Protein AF-A0A933Z5U3-F1 (afdb_monomer)

Sequence (65 aa):
MLKSFLRLAPQHHFALFYASNYLLCPYHAPNVSEHLLPARGKFAWDQWAVLRLAAALDLDLIFNP

Structure (mmCIF, N/CA/C/O backbone):
data_AF-A0A933Z5U3-F1
#
_entry.id   AF-A0A933Z5U3-F1
#
loop_
_atom_site.group_PDB
_atom_site.id
_atom_site.type_symbol
_atom_site.label_atom_id
_atom_site.label_alt_id
_atom_site.label_comp_id
_atom_site.label_asym_id
_atom_site.label_entity_id
_atom_site.label_seq_id
_atom_site.pdbx_PDB_ins_code
_atom_site.Cartn_x
_atom_site.Cartn_y
_atom_site.Cartn_z
_atom_site.occupancy
_atom_site.B_iso_or_equiv
_atom_site.auth_seq_id
_atom_site.auth_comp_id
_atom_site.auth_asym_id
_atom_site.auth_atom_id
_atom_site.pdbx_PDB_model_num
ATOM 1 N N . MET A 1 1 ? -0.623 16.942 2.460 1.00 72.25 1 MET A N 1
ATOM 2 C CA . MET A 1 1 ? -2.052 16.564 2.394 1.00 72.25 1 MET A CA 1
ATOM 3 C C . MET A 1 1 ? -2.291 15.157 2.946 1.00 72.25 1 MET A C 1
ATOM 5 O O . MET A 1 1 ? -2.977 15.050 3.953 1.00 72.25 1 MET A O 1
ATOM 9 N N . LEU A 1 2 ? -1.641 14.112 2.408 1.00 80.44 2 LEU A N 1
ATOM 10 C CA . LEU A 1 2 ? -1.798 12.723 2.881 1.00 80.44 2 LEU A CA 1
ATOM 11 C C . LEU A 1 2 ? -1.535 12.539 4.392 1.00 80.44 2 LEU A C 1
ATOM 13 O O . LEU A 1 2 ? -2.365 11.979 5.091 1.00 80.44 2 LEU A O 1
ATOM 17 N N . LYS A 1 3 ? -0.463 13.128 4.947 1.00 80.94 3 LYS A N 1
ATOM 18 C CA . LYS A 1 3 ? -0.162 13.064 6.399 1.00 80.94 3 LYS A CA 1
ATOM 19 C C . LYS A 1 3 ? -1.272 13.610 7.310 1.00 80.94 3 LYS A C 1
ATOM 21 O O . LYS A 1 3 ? -1.354 13.221 8.472 1.00 80.94 3 LYS A O 1
ATOM 26 N N . SER A 1 4 ? -2.058 14.572 6.831 1.00 83.31 4 SER A N 1
ATOM 27 C CA . SER A 1 4 ? -3.192 15.114 7.589 1.00 83.31 4 SER A CA 1
ATOM 28 C C . SER A 1 4 ? -4.388 14.176 7.488 1.00 83.31 4 SER A C 1
ATOM 30 O O . SER A 1 4 ? -5.033 13.919 8.493 1.00 83.31 4 SER A O 1
ATOM 32 N N . PHE A 1 5 ? -4.623 13.599 6.308 1.00 82.50 5 PHE A N 1
ATOM 33 C CA . PHE A 1 5 ? -5.670 12.606 6.088 1.00 82.50 5 PHE A CA 1
ATOM 34 C C . PHE A 1 5 ? -5.476 11.355 6.960 1.00 82.50 5 PHE A C 1
ATOM 36 O O . PHE A 1 5 ? -6.383 10.993 7.703 1.00 82.50 5 PHE A O 1
ATOM 43 N N . LEU A 1 6 ? -4.262 10.786 6.980 1.00 84.50 6 LEU A N 1
ATOM 44 C CA . LEU A 1 6 ? -3.929 9.630 7.828 1.00 84.50 6 LEU A CA 1
ATOM 45 C C . LEU A 1 6 ? -4.159 9.915 9.323 1.00 84.50 6 LEU A C 1
ATOM 47 O O . LEU A 1 6 ? -4.554 9.025 10.069 1.00 84.50 6 LEU A O 1
ATOM 51 N N . ARG A 1 7 ? -3.936 11.164 9.760 1.00 83.44 7 ARG A N 1
ATOM 52 C CA . ARG A 1 7 ? -4.160 11.594 11.150 1.00 83.44 7 ARG A CA 1
ATOM 53 C C . ARG A 1 7 ? -5.630 11.828 11.496 1.00 83.44 7 ARG A C 1
ATOM 55 O O . ARG A 1 7 ? -5.991 11.669 12.654 1.00 83.44 7 ARG A O 1
ATOM 62 N N . LEU A 1 8 ? -6.451 12.240 10.533 1.00 87.00 8 LEU A N 1
ATOM 63 C CA . LEU A 1 8 ? -7.867 12.555 10.754 1.00 87.00 8 LEU A CA 1
ATOM 64 C C . LEU A 1 8 ? -8.769 11.318 10.743 1.00 87.00 8 LEU A C 1
ATOM 66 O O . LEU A 1 8 ? -9.900 11.398 11.213 1.00 87.00 8 LEU A O 1
ATOM 70 N N . ALA A 1 9 ? -8.278 10.192 10.229 1.00 86.44 9 ALA A N 1
ATOM 71 C CA . ALA A 1 9 ? -9.037 8.953 10.127 1.00 86.44 9 ALA A CA 1
ATOM 72 C C . ALA A 1 9 ? -8.316 7.757 10.789 1.00 86.44 9 ALA A C 1
ATOM 74 O O . ALA A 1 9 ? -8.058 6.749 10.127 1.00 86.44 9 ALA A O 1
ATOM 75 N N . PRO A 1 10 ? -7.971 7.837 12.090 1.00 87.44 10 PRO A N 1
ATOM 76 C CA . PRO A 1 10 ? -7.233 6.782 12.790 1.00 87.44 10 PRO A CA 1
ATOM 77 C C . PRO A 1 10 ? -7.998 5.452 12.885 1.00 87.44 10 PRO A C 1
ATOM 79 O O . PRO A 1 10 ? -7.388 4.417 13.134 1.00 87.44 10 PRO A O 1
ATOM 82 N N . GLN A 1 11 ? -9.319 5.467 12.681 1.00 91.38 11 GLN A N 1
ATOM 83 C CA . GLN A 1 11 ? -10.172 4.279 12.678 1.00 91.38 11 GLN A CA 1
ATOM 84 C C . GLN A 1 11 ? -10.003 3.385 11.438 1.00 91.38 11 GLN A C 1
ATOM 86 O O . GLN A 1 11 ? -10.554 2.288 11.409 1.00 91.38 11 GLN A O 1
ATOM 91 N N . HIS A 1 12 ? -9.282 3.842 10.410 1.00 90.56 12 HIS A N 1
ATOM 92 C CA . HIS A 1 12 ? -9.043 3.074 9.190 1.00 90.56 12 HIS A CA 1
ATOM 93 C C . HIS A 1 12 ? -7.591 2.608 9.112 1.00 90.56 12 HIS A C 1
ATOM 95 O O . HIS A 1 12 ? -6.669 3.322 9.520 1.00 90.56 12 HIS A O 1
ATOM 101 N N . HIS A 1 13 ? -7.402 1.412 8.556 1.00 90.88 13 HIS A N 1
ATOM 102 C CA . HIS A 1 13 ? -6.091 0.925 8.157 1.00 90.88 13 HIS A CA 1
ATOM 103 C C . HIS A 1 13 ? -5.749 1.455 6.762 1.00 90.88 13 HIS A C 1
ATOM 105 O O . HIS A 1 13 ? -6.570 1.382 5.850 1.00 90.88 13 HIS A O 1
ATOM 111 N N . PHE A 1 14 ? -4.534 1.968 6.588 1.00 91.75 14 PHE A N 1
ATOM 112 C CA . PHE A 1 14 ? -4.039 2.456 5.305 1.00 91.75 14 PHE A CA 1
ATOM 113 C C . PHE A 1 14 ? -2.847 1.622 4.849 1.00 91.75 14 PHE A C 1
ATOM 115 O O . PHE A 1 14 ? -1.818 1.594 5.520 1.00 91.75 14 PHE A O 1
ATOM 122 N N . ALA A 1 15 ? -2.966 0.997 3.681 1.00 91.62 15 ALA A N 1
ATOM 123 C CA . ALA A 1 15 ? -1.851 0.352 3.004 1.00 91.62 15 ALA A CA 1
ATOM 124 C C . ALA A 1 15 ? -1.297 1.295 1.925 1.00 91.62 15 ALA A C 1
ATOM 126 O O . ALA A 1 15 ? -1.999 1.654 0.980 1.00 91.62 15 ALA A O 1
ATOM 127 N N . LEU A 1 16 ? -0.046 1.731 2.080 1.00 91.31 16 LEU A N 1
ATOM 128 C CA . LEU A 1 16 ? 0.641 2.611 1.135 1.00 91.31 16 LEU A CA 1
ATOM 129 C C . LEU A 1 16 ? 1.601 1.796 0.275 1.00 91.31 16 LEU A C 1
ATOM 131 O O . LEU A 1 16 ? 2.434 1.052 0.794 1.00 91.31 16 LEU A O 1
ATOM 135 N N . PHE A 1 17 ? 1.487 1.942 -1.042 1.00 90.12 17 PHE A N 1
ATOM 136 C CA . PHE A 1 17 ? 2.289 1.191 -2.003 1.00 90.12 17 PHE A CA 1
ATOM 137 C C . PHE A 1 17 ? 3.305 2.103 -2.679 1.00 90.12 17 PHE A C 1
ATOM 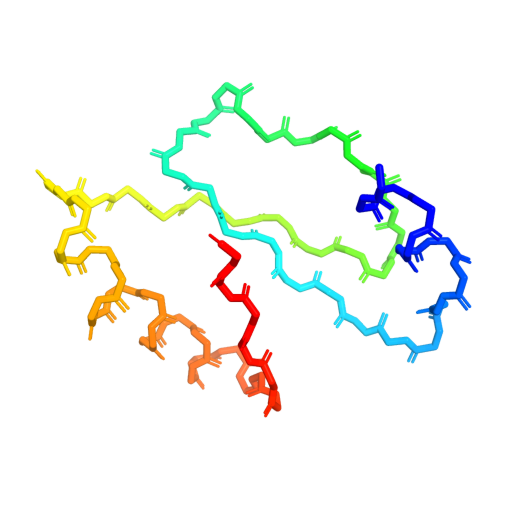139 O O . PHE A 1 17 ? 2.952 3.140 -3.240 1.00 90.12 17 PHE A O 1
ATOM 146 N N . TYR A 1 18 ? 4.570 1.692 -2.664 1.00 88.12 18 TYR A N 1
ATOM 147 C CA . TYR A 1 18 ? 5.676 2.468 -3.213 1.00 88.12 18 TYR A CA 1
ATOM 148 C C . TYR A 1 18 ? 6.396 1.693 -4.307 1.00 88.12 18 TYR A C 1
ATOM 150 O O . TYR A 1 18 ? 6.682 0.509 -4.162 1.00 88.12 18 TYR A O 1
ATOM 158 N N . ALA A 1 19 ? 6.763 2.378 -5.388 1.00 85.81 19 ALA A N 1
ATOM 159 C CA . ALA A 1 19 ? 7.583 1.788 -6.447 1.00 85.81 19 ALA A CA 1
ATOM 160 C C . ALA A 1 19 ? 9.081 1.716 -6.084 1.00 85.81 19 ALA A C 1
ATOM 162 O O . ALA A 1 19 ? 9.853 1.070 -6.789 1.00 85.81 19 ALA A O 1
ATOM 163 N N . SER A 1 20 ? 9.504 2.397 -5.012 1.00 84.06 20 SER A N 1
ATOM 164 C CA . SER A 1 20 ? 10.909 2.555 -4.629 1.00 84.06 20 SER A CA 1
ATOM 165 C C . SER A 1 20 ? 11.091 2.521 -3.114 1.00 84.06 20 SER A C 1
ATOM 167 O O . SER A 1 20 ? 10.279 3.068 -2.369 1.00 84.06 20 SER A O 1
ATOM 169 N N . ASN A 1 21 ? 12.185 1.906 -2.666 1.00 85.12 21 ASN A N 1
ATOM 170 C CA . ASN A 1 21 ? 12.545 1.766 -1.254 1.00 85.12 21 ASN A CA 1
ATOM 171 C C . ASN A 1 21 ? 12.923 3.102 -0.593 1.00 85.12 21 ASN A C 1
ATOM 173 O O . ASN A 1 21 ? 12.722 3.257 0.605 1.00 85.12 21 ASN A O 1
ATOM 177 N N . TYR A 1 22 ? 13.401 4.085 -1.363 1.00 85.31 22 TYR A N 1
ATOM 178 C CA . TYR A 1 22 ? 13.696 5.436 -0.865 1.00 85.31 22 TYR A CA 1
ATOM 179 C C . TYR A 1 22 ? 12.458 6.190 -0.363 1.00 85.31 22 TYR A C 1
ATOM 181 O O . TYR A 1 22 ? 12.588 7.222 0.288 1.00 85.31 22 TYR A O 1
ATOM 189 N N 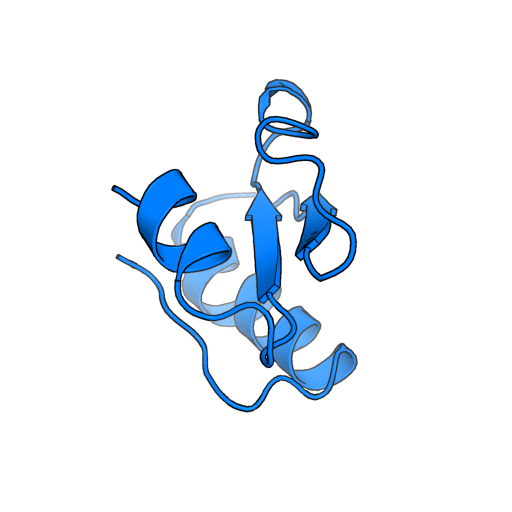. LEU A 1 23 ? 11.264 5.697 -0.696 1.00 81.81 23 LEU A N 1
ATOM 190 C CA . LEU A 1 23 ? 9.988 6.285 -0.305 1.00 81.81 23 LEU A CA 1
ATOM 191 C C . LEU A 1 23 ? 9.355 5.586 0.904 1.00 81.81 23 LEU A C 1
ATOM 193 O O . LEU A 1 23 ? 8.256 5.975 1.286 1.00 81.81 23 LEU A O 1
ATOM 197 N N . LEU A 1 24 ? 10.018 4.574 1.476 1.00 82.56 24 LEU A N 1
ATOM 198 C CA . LEU A 1 24 ? 9.544 3.869 2.664 1.00 82.56 24 LEU A CA 1
ATOM 199 C C . LEU A 1 24 ? 9.790 4.687 3.936 1.00 82.56 24 LEU A C 1
ATOM 201 O O . LEU A 1 24 ? 10.734 5.470 4.045 1.00 82.56 24 LEU A O 1
ATOM 205 N N . CYS A 1 25 ? 8.925 4.454 4.911 1.00 80.12 25 CYS A N 1
ATOM 206 C CA . CYS A 1 25 ? 8.868 5.026 6.244 1.00 80.12 25 CYS A CA 1
ATOM 207 C C . CYS A 1 25 ? 8.547 6.540 6.395 1.00 80.12 25 CYS A C 1
ATOM 209 O O . CYS A 1 25 ? 8.862 7.089 7.455 1.00 80.12 25 CYS A O 1
ATOM 211 N N . PRO A 1 26 ? 7.904 7.274 5.456 1.00 79.88 26 PRO A N 1
ATOM 212 C CA . PRO A 1 26 ? 7.650 8.706 5.634 1.00 79.88 26 PRO A CA 1
ATOM 213 C C . PRO A 1 26 ? 6.525 9.033 6.629 1.00 79.88 26 PRO A C 1
ATOM 215 O O . PRO A 1 26 ? 6.454 10.175 7.103 1.00 79.88 26 PRO A O 1
ATOM 218 N N . TYR A 1 27 ? 5.621 8.089 6.931 1.00 80.50 27 TYR A N 1
ATOM 219 C CA . TYR A 1 27 ? 4.421 8.379 7.728 1.00 80.50 27 TYR A CA 1
ATOM 220 C C . TYR A 1 27 ? 4.361 7.683 9.089 1.00 80.50 27 TYR A C 1
ATOM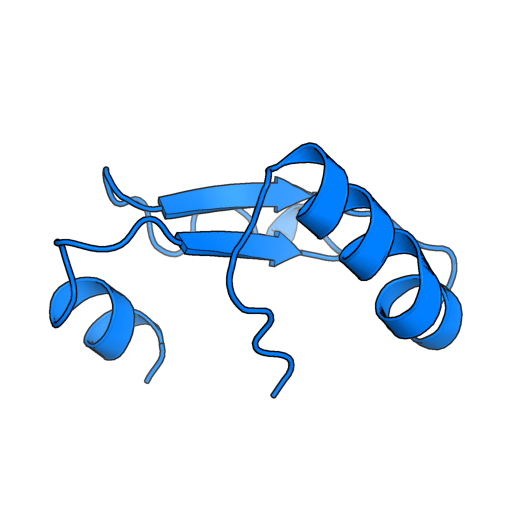 222 O O . TYR A 1 27 ? 3.686 8.237 9.954 1.00 80.50 27 TYR A O 1
ATOM 230 N N . HIS A 1 28 ? 5.086 6.569 9.288 1.00 73.81 28 HIS A N 1
ATOM 231 C CA . HIS A 1 28 ? 5.309 5.867 10.571 1.00 73.81 28 HIS A CA 1
ATOM 232 C C . HIS A 1 28 ? 4.162 6.047 11.585 1.00 73.81 28 HIS A C 1
ATOM 234 O O . HIS A 1 28 ? 4.258 6.815 12.546 1.00 73.81 28 HIS A O 1
ATOM 240 N N . ALA A 1 29 ? 3.052 5.350 11.345 1.00 83.81 29 ALA A N 1
ATOM 241 C CA . ALA A 1 29 ? 1.857 5.397 12.180 1.00 83.81 29 ALA A CA 1
ATOM 242 C C . ALA A 1 29 ? 1.313 3.975 12.418 1.00 83.81 29 ALA A C 1
ATOM 244 O O . ALA A 1 29 ? 1.468 3.119 11.550 1.00 83.81 29 ALA A O 1
ATOM 245 N N . PRO A 1 30 ? 0.663 3.705 13.566 1.00 84.31 30 PRO A N 1
ATOM 246 C CA . PRO A 1 30 ? 0.219 2.355 13.933 1.00 84.31 30 PRO A CA 1
ATOM 247 C C . PRO A 1 30 ? -0.882 1.795 13.021 1.00 84.31 30 PRO A C 1
ATOM 249 O O . PRO A 1 30 ? -1.042 0.583 12.928 1.00 84.31 30 PRO A O 1
ATOM 252 N N . ASN A 1 31 ? -1.631 2.659 12.334 1.00 88.25 31 ASN A N 1
ATOM 253 C CA . ASN A 1 31 ? -2.676 2.281 11.385 1.00 88.25 31 ASN A CA 1
ATOM 254 C C . ASN A 1 31 ? -2.208 2.330 9.919 1.00 88.25 31 ASN A C 1
ATOM 256 O O . ASN A 1 31 ? -3.042 2.289 9.017 1.00 88.25 31 ASN A O 1
ATOM 260 N N . VAL A 1 32 ? -0.899 2.437 9.671 1.00 91.25 32 VAL A N 1
ATOM 261 C CA . VAL A 1 32 ? -0.320 2.514 8.325 1.00 91.25 32 VAL A CA 1
ATOM 262 C C . VAL A 1 32 ? 0.620 1.335 8.106 1.00 91.25 32 VAL A C 1
ATOM 264 O O . VAL A 1 32 ? 1.574 1.151 8.858 1.00 91.25 32 VAL A O 1
ATOM 267 N N . SER A 1 33 ? 0.366 0.553 7.060 1.00 91.12 33 SER A N 1
ATOM 268 C CA . SER A 1 33 ? 1.317 -0.420 6.528 1.00 91.12 33 SER A CA 1
ATOM 269 C C . SER A 1 33 ? 1.912 0.108 5.226 1.00 91.12 33 SER A C 1
ATOM 271 O O . SER A 1 33 ? 1.219 0.687 4.391 1.00 91.12 33 SER A O 1
ATOM 273 N N . GLU A 1 34 ? 3.218 -0.053 5.055 1.00 90.56 34 GLU A N 1
ATOM 274 C CA . GLU A 1 34 ? 3.938 0.442 3.886 1.00 90.56 34 GLU A CA 1
ATOM 275 C C . GLU A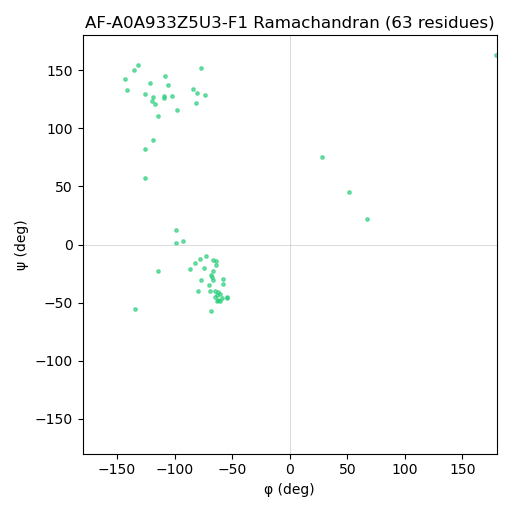 1 34 ? 4.559 -0.734 3.136 1.00 90.56 34 GLU A C 1
ATOM 277 O O . GLU A 1 34 ? 5.265 -1.551 3.727 1.00 90.56 34 GLU A O 1
ATOM 282 N N . HIS A 1 35 ? 4.291 -0.829 1.833 1.00 89.88 35 HIS A N 1
ATOM 283 C CA . HIS A 1 35 ? 4.685 -1.971 1.010 1.00 89.88 35 HIS A CA 1
ATOM 284 C C . HIS A 1 35 ? 5.483 -1.508 -0.200 1.00 89.88 35 HIS A C 1
ATOM 286 O O . HIS A 1 35 ? 5.060 -0.632 -0.9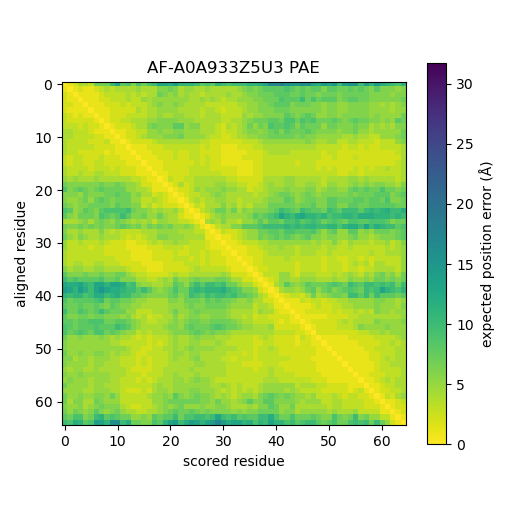61 1.00 89.88 35 HIS A O 1
ATOM 292 N N . LEU A 1 36 ? 6.637 -2.138 -0.407 1.00 89.12 36 LEU A N 1
ATOM 293 C CA . LEU A 1 36 ? 7.407 -1.971 -1.630 1.00 89.12 36 LEU A CA 1
ATOM 294 C C . LEU A 1 36 ? 6.823 -2.874 -2.715 1.00 89.12 36 LEU A C 1
ATOM 296 O O . LEU A 1 36 ? 6.795 -4.095 -2.574 1.00 89.12 36 LEU A O 1
ATOM 300 N N . LEU A 1 37 ? 6.411 -2.268 -3.820 1.00 87.19 37 LEU A N 1
ATOM 301 C CA . LEU A 1 37 ? 5.836 -2.958 -4.960 1.00 87.19 37 LEU A CA 1
ATOM 302 C C . LEU A 1 37 ? 6.623 -2.583 -6.223 1.00 87.19 37 LEU A C 1
ATOM 304 O O . LEU A 1 37 ? 6.229 -1.674 -6.955 1.00 87.19 37 LEU A O 1
ATOM 308 N N . PRO A 1 38 ? 7.770 -3.233 -6.482 1.00 80.62 38 PRO A N 1
ATOM 309 C CA . PRO A 1 38 ? 8.576 -2.926 -7.651 1.00 80.62 38 PRO A CA 1
ATOM 310 C C . PRO A 1 38 ? 7.885 -3.472 -8.909 1.00 80.62 38 PRO A C 1
ATOM 312 O O . PRO A 1 38 ? 7.535 -4.649 -8.980 1.00 80.62 38 PRO A O 1
ATOM 315 N N . ALA A 1 39 ? 7.711 -2.635 -9.931 1.00 79.56 39 ALA A N 1
ATOM 316 C CA . ALA A 1 39 ? 7.206 -3.059 -11.236 1.00 79.56 39 ALA A CA 1
ATOM 317 C C . ALA A 1 39 ? 8.076 -2.513 -12.369 1.00 79.56 39 ALA A C 1
ATOM 319 O O . ALA A 1 39 ? 8.715 -1.473 -12.242 1.00 79.56 39 ALA A O 1
ATOM 320 N N . ARG A 1 40 ? 8.060 -3.210 -13.513 1.00 76.38 40 ARG A N 1
ATOM 321 C CA . ARG A 1 40 ? 8.851 -2.857 -14.707 1.00 76.38 40 ARG A CA 1
ATOM 322 C C . ARG A 1 40 ? 8.430 -1.536 -15.371 1.00 76.38 40 ARG A C 1
ATOM 324 O O . ARG A 1 40 ? 9.153 -1.039 -16.224 1.00 76.38 40 ARG A O 1
ATOM 331 N N . GLY A 1 41 ? 7.276 -0.979 -15.007 1.00 83.12 41 GLY A N 1
ATOM 332 C CA . GLY A 1 41 ? 6.780 0.296 -15.521 1.00 83.12 41 GLY A CA 1
ATOM 333 C C . GLY A 1 41 ? 5.420 0.663 -14.930 1.00 83.12 41 GLY A C 1
ATOM 334 O O . GLY A 1 41 ? 4.723 -0.201 -14.395 1.00 83.12 41 GLY A O 1
ATOM 335 N N . LYS A 1 42 ? 5.037 1.940 -15.056 1.00 82.06 42 LYS A N 1
ATOM 336 C CA . LYS A 1 42 ? 3.813 2.504 -14.457 1.00 82.06 42 LYS A CA 1
ATOM 337 C C . LYS A 1 42 ? 2.548 1.731 -14.842 1.00 82.06 42 LYS A C 1
ATOM 339 O O . LYS A 1 42 ? 1.780 1.353 -13.971 1.00 82.06 42 LYS A O 1
ATOM 344 N N . PHE A 1 43 ? 2.384 1.406 -16.124 1.00 84.69 43 PHE A N 1
ATOM 345 C CA . PHE A 1 43 ? 1.212 0.664 -16.598 1.00 84.69 43 PHE A CA 1
ATOM 346 C C . PHE A 1 43 ? 1.066 -0.709 -15.922 1.00 84.69 43 PHE A C 1
ATOM 348 O O . PHE A 1 43 ? -0.012 -1.065 -15.458 1.00 84.69 43 PHE A O 1
ATOM 355 N N . ALA A 1 44 ? 2.159 -1.473 -15.822 1.00 83.38 44 ALA A N 1
ATOM 356 C CA . ALA A 1 44 ? 2.146 -2.771 -15.146 1.00 83.38 44 ALA A CA 1
ATOM 357 C C . ALA A 1 44 ? 1.895 -2.637 -13.634 1.00 83.38 44 ALA A C 1
ATOM 359 O O . ALA A 1 44 ? 1.310 -3.530 -13.020 1.00 83.38 44 ALA A O 1
ATOM 360 N N . TRP A 1 45 ? 2.331 -1.523 -13.045 1.00 86.50 45 TRP A N 1
ATOM 361 C CA . TRP A 1 45 ? 2.106 -1.215 -11.640 1.0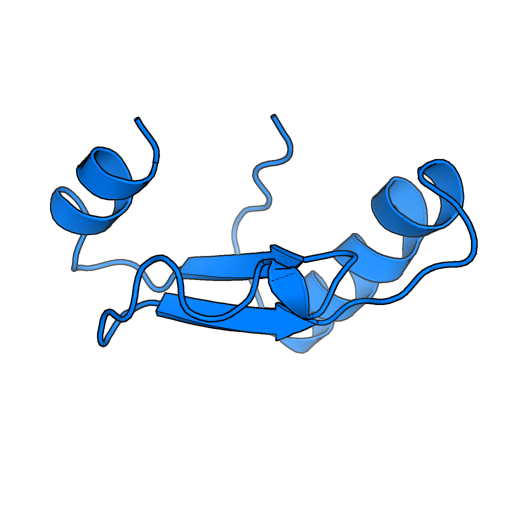0 86.50 45 TRP A CA 1
ATOM 362 C C . TRP A 1 45 ? 0.622 -0.940 -11.365 1.00 86.50 45 TRP A C 1
ATOM 364 O O . TRP A 1 45 ? 0.002 -1.684 -10.605 1.00 86.50 45 TRP A O 1
ATOM 374 N N . ASP A 1 46 ? 0.046 0.041 -12.068 1.00 83.44 46 ASP A N 1
ATOM 375 C CA . ASP A 1 46 ? -1.337 0.498 -11.888 1.00 83.44 46 ASP A CA 1
ATOM 376 C C . ASP A 1 46 ? -2.360 -0.602 -12.213 1.00 83.44 46 ASP A C 1
ATOM 378 O O . ASP A 1 46 ? -3.325 -0.797 -11.479 1.00 83.44 46 ASP A O 1
ATOM 382 N N . GLN A 1 47 ? -2.155 -1.336 -13.312 1.00 84.44 47 GLN A N 1
ATOM 383 C CA . GLN A 1 47 ? -3.164 -2.264 -13.839 1.00 84.44 47 GLN A CA 1
ATOM 384 C C . GLN A 1 47 ? -3.115 -3.661 -13.217 1.00 84.44 47 GLN A C 1
ATOM 386 O O . GLN A 1 47 ? -4.086 -4.403 -13.315 1.00 84.44 47 GLN A O 1
ATOM 391 N N . TRP A 1 48 ? -1.99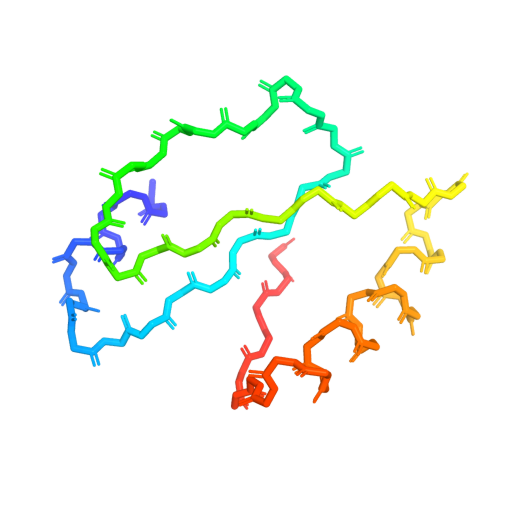0 -4.059 -12.619 1.00 86.00 48 TRP A N 1
ATOM 392 C CA . TRP A 1 48 ? -1.802 -5.449 -12.195 1.00 86.00 48 TRP A CA 1
ATOM 393 C C . TRP A 1 48 ? -1.228 -5.565 -10.800 1.00 86.00 48 TRP A C 1
ATOM 395 O O . TRP A 1 48 ? -1.812 -6.245 -9.960 1.00 86.00 48 TRP A O 1
ATOM 405 N N . ALA A 1 49 ? -0.077 -4.943 -10.551 1.00 87.56 49 ALA A N 1
ATOM 406 C CA . ALA A 1 49 ? 0.619 -5.131 -9.288 1.00 87.56 49 ALA A CA 1
ATOM 407 C C . ALA A 1 49 ? -0.228 -4.613 -8.116 1.00 87.56 49 ALA A C 1
ATOM 409 O O . ALA A 1 49 ? -0.431 -5.345 -7.147 1.00 87.56 49 ALA A O 1
ATOM 410 N N . VAL A 1 50 ? -0.756 -3.387 -8.231 1.00 88.12 50 VAL A N 1
ATOM 411 C CA . VAL A 1 50 ? -1.574 -2.752 -7.186 1.00 88.12 50 VAL A CA 1
ATOM 412 C C . VAL A 1 50 ? -2.843 -3.552 -6.925 1.00 88.12 50 VAL A C 1
ATOM 414 O O . VAL A 1 50 ? -3.126 -3.871 -5.776 1.00 88.12 50 VAL A O 1
ATOM 417 N N . LEU A 1 51 ? -3.570 -3.943 -7.977 1.00 87.56 51 LEU A N 1
ATOM 418 C CA . LEU A 1 51 ? -4.813 -4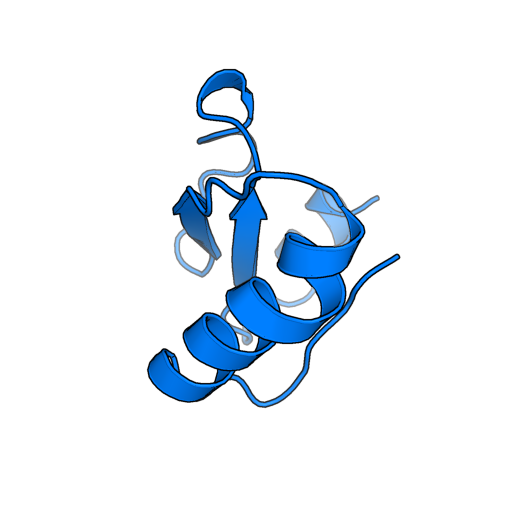.708 -7.830 1.00 87.56 51 LEU A CA 1
ATOM 419 C C . LEU A 1 51 ? -4.581 -6.068 -7.163 1.00 87.56 51 LEU A C 1
ATOM 421 O O . LEU A 1 51 ? -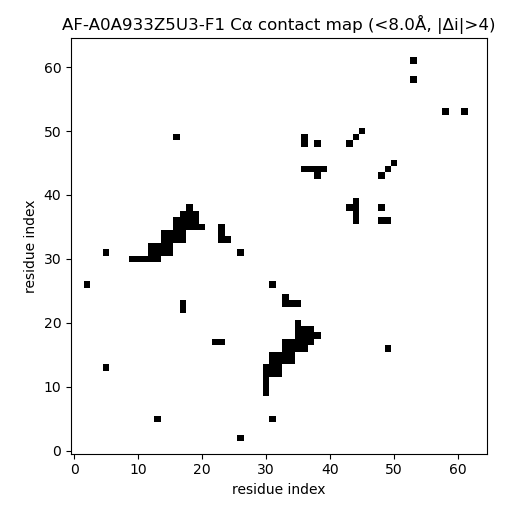5.352 -6.475 -6.298 1.00 87.56 51 LEU A O 1
ATOM 425 N N . ARG A 1 52 ? -3.499 -6.767 -7.529 1.00 89.12 52 ARG A N 1
ATOM 426 C CA . ARG A 1 52 ? -3.153 -8.063 -6.929 1.00 89.12 52 ARG A CA 1
ATOM 427 C C . ARG A 1 52 ? -2.809 -7.938 -5.453 1.00 89.12 52 ARG A C 1
ATOM 429 O O . ARG A 1 52 ? -3.269 -8.758 -4.666 1.00 89.12 52 ARG A O 1
ATOM 436 N N . LEU A 1 53 ? -2.005 -6.940 -5.087 1.00 86.88 53 LEU A N 1
ATOM 437 C CA . LEU A 1 53 ? -1.643 -6.731 -3.689 1.00 86.88 53 LEU A CA 1
ATOM 438 C C . LEU A 1 53 ? -2.850 -6.259 -2.871 1.00 86.88 53 LEU A C 1
ATOM 440 O O . LEU A 1 53 ? -3.050 -6.748 -1.767 1.00 86.88 53 LEU A O 1
ATOM 444 N N . ALA A 1 54 ? -3.685 -5.376 -3.423 1.00 88.88 54 ALA A N 1
ATOM 445 C CA . ALA A 1 54 ? -4.905 -4.925 -2.763 1.00 88.88 54 ALA A CA 1
ATOM 446 C C . ALA A 1 54 ? -5.871 -6.085 -2.483 1.00 88.88 54 ALA A C 1
ATOM 448 O O . ALA A 1 54 ? -6.379 -6.185 -1.373 1.00 88.88 54 ALA A O 1
ATOM 449 N N . ALA A 1 55 ? -6.050 -7.001 -3.441 1.00 89.44 55 ALA A N 1
ATOM 450 C CA . ALA A 1 55 ? -6.846 -8.210 -3.235 1.00 89.44 55 ALA A CA 1
ATOM 451 C C . ALA A 1 55 ? -6.222 -9.155 -2.193 1.00 89.44 55 ALA A C 1
ATOM 453 O O . ALA A 1 55 ? -6.934 -9.730 -1.380 1.00 89.44 55 ALA A O 1
ATOM 454 N N . ALA A 1 56 ? -4.894 -9.312 -2.190 1.00 90.25 56 ALA A N 1
ATOM 455 C CA . ALA A 1 56 ? -4.201 -10.156 -1.213 1.00 90.25 56 ALA A CA 1
ATOM 456 C C . ALA A 1 56 ? -4.270 -9.603 0.221 1.00 90.25 56 ALA A C 1
ATOM 458 O O . ALA A 1 56 ? -4.206 -10.371 1.177 1.00 90.25 56 ALA A O 1
ATOM 459 N N . LEU A 1 57 ? -4.379 -8.281 0.358 1.00 89.94 57 LEU A N 1
ATOM 460 C CA . LEU A 1 57 ? -4.523 -7.576 1.631 1.00 89.94 57 LEU A CA 1
ATOM 461 C C . LEU A 1 57 ? -5.989 -7.323 2.018 1.00 89.94 57 LEU A C 1
ATOM 463 O O . LEU A 1 57 ? -6.217 -6.679 3.037 1.00 89.94 57 LEU A O 1
ATOM 467 N N . ASP A 1 58 ? -6.946 -7.809 1.220 1.00 91.06 58 ASP A N 1
ATOM 468 C CA . ASP A 1 58 ? -8.390 -7.628 1.421 1.00 91.06 58 ASP A CA 1
ATOM 469 C C . ASP A 1 58 ? -8.785 -6.151 1.631 1.00 91.06 58 ASP A C 1
ATOM 471 O O . ASP A 1 58 ? -9.500 -5.789 2.561 1.00 91.06 58 ASP A O 1
ATOM 475 N N . LEU A 1 59 ? -8.236 -5.260 0.795 1.00 89.25 59 LEU A N 1
ATOM 476 C CA . LEU A 1 59 ? -8.490 -3.822 0.900 1.00 89.25 59 LEU A CA 1
ATOM 477 C C . LEU A 1 59 ? -9.832 -3.442 0.270 1.00 89.25 59 LEU A C 1
ATOM 479 O O . LEU A 1 59 ? -10.073 -3.715 -0.905 1.00 89.25 59 LEU A O 1
ATOM 483 N N . ASP A 1 60 ? -10.642 -2.691 1.016 1.00 88.31 60 ASP A N 1
ATOM 484 C CA . ASP A 1 60 ? -11.965 -2.243 0.564 1.00 88.31 60 ASP A CA 1
ATOM 485 C C . ASP A 1 60 ? -11.907 -1.190 -0.556 1.00 88.31 60 ASP A C 1
ATOM 487 O O . ASP A 1 60 ? -12.778 -1.125 -1.425 1.00 88.31 60 ASP A O 1
ATOM 491 N N . LEU A 1 61 ? -10.902 -0.307 -0.512 1.00 85.88 61 LEU A N 1
ATOM 492 C CA . LEU A 1 61 ? -10.818 0.887 -1.354 1.00 85.88 61 LEU A CA 1
ATOM 493 C C . LEU A 1 61 ? -9.382 1.139 -1.812 1.00 85.88 61 LEU A C 1
ATOM 495 O O . LEU A 1 61 ? -8.449 1.173 -1.010 1.00 85.88 61 LEU A O 1
ATOM 499 N N . ILE A 1 62 ? -9.221 1.398 -3.111 1.00 82.12 62 ILE A N 1
ATOM 500 C CA . ILE A 1 62 ? -7.947 1.802 -3.711 1.00 82.12 62 ILE A CA 1
ATOM 501 C C . ILE A 1 62 ? -8.048 3.266 -4.123 1.00 82.12 62 ILE A C 1
ATOM 503 O O . ILE A 1 62 ? -8.936 3.651 -4.883 1.00 82.12 62 ILE A O 1
ATOM 507 N N . PHE A 1 63 ? -7.104 4.075 -3.650 1.00 80.38 63 PHE A N 1
ATOM 508 C CA . PHE A 1 63 ? -6.975 5.475 -4.033 1.00 80.38 63 PHE A CA 1
ATOM 509 C C . PHE A 1 63 ? -5.659 5.672 -4.794 1.00 80.38 63 PHE A C 1
ATOM 511 O O . PHE A 1 63 ? -4.586 5.554 -4.205 1.00 80.38 63 PHE A O 1
ATOM 518 N N . ASN A 1 64 ? -5.740 5.951 -6.099 1.00 74.19 64 ASN A N 1
ATOM 519 C CA . ASN A 1 64 ? -4.587 6.225 -6.964 1.00 74.19 64 ASN A CA 1
ATOM 520 C C . ASN A 1 64 ? -4.707 7.656 -7.529 1.00 74.19 64 ASN A C 1
ATOM 522 O O . ASN A 1 64 ? -5.403 7.835 -8.532 1.00 74.19 64 ASN A O 1
ATOM 526 N N . PRO A 1 65 ? -4.158 8.671 -6.837 1.00 63.72 65 PRO A N 1
ATOM 527 C CA . PRO A 1 65 ? -4.252 10.071 -7.250 1.00 63.72 65 PRO A CA 1
ATOM 528 C C . PRO A 1 65 ? -3.404 10.420 -8.481 1.00 63.72 65 PRO A C 1
ATOM 530 O O . PRO A 1 65 ? -2.389 9.735 -8.747 1.00 63.72 65 PRO A O 1
#

Nearest PDB structures (foldseek):
  1d5r-assembly1_A  TM=5.017E-01  e=3.180E+00  Homo sapiens
  9j9k-assembly2_B  TM=4.436E-01  e=5.921E+00  Nicotiana benthamiana

Radius of gyration: 12.03 Å; Cα contacts (8 Å, |Δi|>4): 58; chains: 1; bounding box: 26×27×30 Å

Mean predicted aligned error: 4.6 Å

Solvent-accessible surface area (backbone atoms only — not comparable to full-atom values): 4313 Å² total; per-residue (Å²): 111,66,76,57,52,61,66,75,44,68,92,49,80,42,80,46,80,30,72,46,76,91,67,61,78,85,74,83,46,99,46,51,47,80,43,79,53,77,55,101,42,69,68,56,27,68,75,43,51,51,55,52,50,38,60,76,66,68,57,93,75,87,86,86,133

Foldseek 3Di:
DVLVVCVVCVVAAAEAEDQDPVPPDPNDDPSYHYDYQHDPDDVCCVPPRVVVVCVVVVPPDDDDD

pLDDT: mean 85.1, std 5.28, range [63.72, 91.75]

Secondary structure (DSSP, 8-state):
-HHHHHHH-TTS-EEEEESSGGGSSSS--TTEEEEE---SSHHHIIIIIHHHHHHHTT-S-----